Protein AF-A0A931H2L1-F1 (afdb_monomer_lite)

Organism: NCBI:txid2793270

Secondary structure (DSSP, 8-state):
---------------TT----HHHHHHS-HHHHHHHS-HHHHTT---STT-BTTEEE-TTS-EEETTTTEETT-

Foldseek 3Di:
DDPPPPPPVPPPPQAQLDADDLVVLVVDWQVSLLRNHPPVCSVVRPTSVQADSQWHADPVGWIAHSRRSGTPPD

Structure (mmCIF, N/CA/C/O backbone):
data_AF-A0A931H2L1-F1
#
_e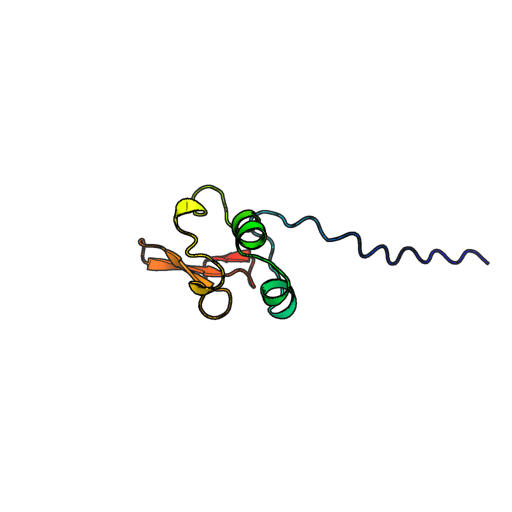ntry.id   AF-A0A931H2L1-F1
#
loop_
_atom_site.group_PDB
_atom_site.id
_atom_site.type_symbol
_atom_site.label_atom_id
_atom_site.label_alt_id
_atom_site.label_comp_id
_atom_site.label_asym_id
_atom_site.label_entity_id
_atom_site.label_seq_id
_atom_site.pdbx_PDB_ins_code
_atom_site.Cartn_x
_atom_site.Cartn_y
_atom_site.Cartn_z
_atom_site.occupancy
_atom_site.B_iso_or_equiv
_atom_site.auth_seq_id
_atom_site.auth_comp_id
_atom_site.auth_asym_id
_atom_site.auth_atom_id
_atom_site.pdbx_PDB_model_num
ATOM 1 N N . MET A 1 1 ? -6.734 6.516 44.295 1.00 42.72 1 MET A N 1
ATOM 2 C CA . MET A 1 1 ? -6.039 7.134 43.147 1.00 42.72 1 MET A CA 1
ATOM 3 C C . MET A 1 1 ? -5.936 6.066 42.076 1.00 42.72 1 MET A C 1
ATOM 5 O O . MET A 1 1 ? -4.993 5.288 42.090 1.00 42.72 1 MET A O 1
ATOM 9 N N . THR A 1 2 ? -6.968 5.932 41.247 1.00 50.66 2 THR A N 1
ATOM 10 C CA . THR A 1 2 ? -7.013 4.915 40.190 1.00 50.66 2 THR A CA 1
ATOM 11 C C . THR A 1 2 ? -6.332 5.515 38.969 1.00 50.66 2 THR A C 1
ATOM 13 O O . THR A 1 2 ? -6.948 6.263 38.218 1.00 50.66 2 THR A O 1
ATOM 16 N N . GLY A 1 3 ? -5.024 5.295 38.857 1.00 50.72 3 GLY A N 1
ATOM 17 C CA . GLY A 1 3 ? -4.274 5.602 37.646 1.00 50.72 3 GLY A CA 1
ATOM 18 C C . GLY A 1 3 ? -4.531 4.500 36.632 1.00 50.72 3 GLY A C 1
ATOM 19 O O . GLY A 1 3 ? -3.775 3.535 36.579 1.00 50.72 3 GLY A O 1
ATOM 20 N N . ASP A 1 4 ? -5.629 4.631 35.896 1.00 51.53 4 ASP A N 1
ATOM 21 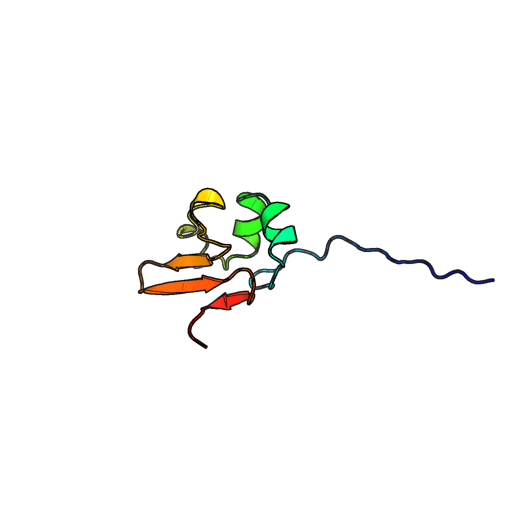C CA . ASP A 1 4 ? -5.914 3.882 34.674 1.00 51.53 4 ASP A CA 1
ATOM 22 C C . ASP A 1 4 ? -4.948 4.390 33.589 1.00 51.53 4 ASP A C 1
ATOM 24 O O . ASP A 1 4 ? -5.276 5.235 32.765 1.00 51.53 4 ASP A O 1
ATOM 28 N N . TRP A 1 5 ? -3.681 3.987 33.691 1.00 66.50 5 TRP A N 1
ATOM 29 C CA . TRP A 1 5 ? -2.653 4.280 32.694 1.00 66.50 5 TRP A CA 1
ATOM 30 C C . TRP A 1 5 ? -2.445 3.046 31.823 1.00 66.50 5 TRP A C 1
ATOM 32 O O . TRP A 1 5 ? -1.345 2.506 31.755 1.00 66.50 5 TRP A O 1
ATOM 42 N N . ASP A 1 6 ? -3.502 2.589 31.154 1.00 54.47 6 ASP A N 1
ATOM 43 C CA . ASP A 1 6 ? -3.357 1.709 29.996 1.00 54.47 6 ASP A CA 1
ATOM 44 C C . ASP A 1 6 ? -3.290 2.597 28.744 1.00 54.47 6 ASP A C 1
ATOM 46 O O . ASP A 1 6 ? -4.150 2.559 27.871 1.00 54.47 6 ASP A O 1
ATOM 50 N N . PHE A 1 7 ? -2.201 3.367 28.603 1.00 54.41 7 PHE A N 1
ATOM 51 C CA . PHE A 1 7 ? -1.657 3.609 27.261 1.00 54.41 7 PHE A CA 1
ATOM 52 C C . PHE A 1 7 ? -0.982 2.314 26.814 1.00 54.41 7 PHE A C 1
ATOM 54 O O . PHE A 1 7 ? 0.214 2.260 26.533 1.00 54.41 7 PHE A O 1
ATOM 61 N N . GLY A 1 8 ? -1.761 1.232 26.803 1.00 47.41 8 GLY A N 1
ATOM 62 C CA . GLY A 1 8 ? -1.477 0.078 26.001 1.00 47.41 8 GLY A CA 1
ATOM 63 C C . GLY A 1 8 ? -1.579 0.552 24.566 1.00 47.41 8 GLY A C 1
ATOM 64 O O . GLY A 1 8 ? -2.594 0.334 23.903 1.00 47.41 8 GLY A O 1
ATOM 65 N N . ASP A 1 9 ? -0.503 1.165 24.074 1.00 52.62 9 ASP A N 1
ATOM 66 C CA . ASP A 1 9 ? -0.116 1.065 22.677 1.00 52.62 9 ASP A CA 1
ATOM 67 C C . ASP A 1 9 ? 0.172 -0.424 22.421 1.00 52.62 9 ASP A C 1
ATOM 69 O O . ASP A 1 9 ? 1.295 -0.908 22.318 1.00 52.62 9 ASP A O 1
ATOM 73 N N . LYS A 1 10 ? -0.895 -1.226 22.485 1.00 52.50 10 LYS A N 1
ATOM 74 C CA . LYS A 1 10 ? -0.905 -2.586 21.991 1.00 52.50 10 LYS A CA 1
ATOM 75 C C . LYS A 1 10 ? -0.623 -2.411 20.512 1.00 52.50 10 LYS A C 1
ATOM 77 O O . LYS A 1 10 ? -1.379 -1.659 19.890 1.00 52.50 10 LYS A O 1
ATOM 82 N N . PRO A 1 11 ? 0.392 -3.088 19.948 1.00 52.34 11 PRO A N 1
ATOM 83 C CA . PRO A 1 11 ? 0.733 -2.927 18.545 1.00 52.34 11 PRO A CA 1
ATOM 84 C C . PRO A 1 11 ? -0.552 -3.113 17.748 1.00 52.34 11 PRO A C 1
ATOM 86 O O . PRO A 1 11 ? -1.160 -4.192 17.783 1.00 52.34 11 PRO A O 1
ATOM 89 N N . LYS A 1 12 ? -1.045 -2.019 17.149 1.00 60.72 12 LYS A N 1
ATOM 90 C CA . LYS A 1 12 ? -2.298 -2.015 16.393 1.00 60.72 12 LYS A CA 1
ATOM 91 C C . LYS A 1 12 ? -2.154 -3.122 15.367 1.00 60.72 12 LYS A C 1
ATOM 93 O O . LYS A 1 12 ? -1.313 -3.023 14.480 1.00 60.72 12 LYS A O 1
ATOM 98 N N . ARG A 1 13 ? -2.907 -4.215 15.543 1.00 67.56 13 ARG A N 1
ATOM 99 C CA . ARG A 1 13 ? -2.812 -5.399 14.678 1.00 67.56 13 ARG A CA 1
ATOM 100 C C . ARG A 1 13 ? -2.895 -4.912 13.238 1.00 67.56 13 ARG A C 1
ATOM 102 O O . ARG A 1 13 ? -3.945 -4.408 12.848 1.00 67.56 13 ARG A O 1
ATOM 109 N N . LEU A 1 14 ? -1.795 -5.038 12.496 1.00 77.56 14 LEU A N 1
ATOM 110 C CA . LEU A 1 14 ? -1.721 -4.644 11.095 1.00 77.56 14 LEU A CA 1
ATOM 111 C C . LEU A 1 14 ? -2.808 -5.409 10.344 1.00 77.56 14 LEU A C 1
ATOM 113 O O . LEU A 1 14 ? -2.816 -6.643 10.312 1.00 77.56 14 LEU A O 1
ATOM 117 N N . ARG A 1 15 ? -3.793 -4.669 9.841 1.00 82.69 15 ARG A N 1
ATOM 118 C CA . ARG A 1 15 ? -4.927 -5.212 9.099 1.00 82.69 15 ARG A CA 1
ATOM 119 C C . ARG A 1 15 ? -4.717 -4.950 7.621 1.00 82.69 15 ARG A C 1
ATOM 121 O O . ARG A 1 15 ? -4.202 -3.906 7.242 1.00 82.69 15 ARG A O 1
ATOM 128 N N . VAL A 1 16 ? -5.173 -5.885 6.800 1.00 85.69 16 VAL A N 1
ATOM 129 C CA . VAL A 1 16 ? -5.240 -5.695 5.351 1.00 85.69 16 VAL A CA 1
ATOM 130 C C . VAL A 1 16 ? -6.007 -4.399 5.051 1.00 85.69 16 VAL A C 1
ATOM 132 O O . VAL A 1 16 ? -7.098 -4.213 5.591 1.00 85.69 16 VAL A O 1
ATOM 135 N N . GLY A 1 17 ? -5.442 -3.510 4.232 1.00 83.62 17 GLY A N 1
ATOM 136 C CA . GLY A 1 17 ? -6.039 -2.209 3.906 1.00 83.62 17 GLY A CA 1
ATOM 137 C C . GLY A 1 17 ? -5.939 -1.153 5.009 1.00 83.62 17 GLY A C 1
ATOM 138 O O . GLY A 1 17 ? -6.548 -0.097 4.898 1.00 83.62 17 GLY A O 1
ATOM 139 N N . GLN A 1 18 ? -5.206 -1.402 6.096 1.00 86.62 18 GLN A N 1
ATOM 140 C CA . GLN A 1 18 ? -4.987 -0.369 7.103 1.00 86.62 18 GLN A CA 1
ATOM 141 C C . GLN A 1 18 ? -3.992 0.673 6.587 1.00 86.62 18 GLN A C 1
ATOM 143 O O . GLN A 1 18 ? -2.873 0.332 6.207 1.00 86.62 18 GLN A O 1
ATOM 148 N N . ALA A 1 19 ? -4.404 1.937 6.657 1.00 88.31 19 ALA A N 1
ATOM 149 C CA . ALA A 1 19 ? -3.535 3.088 6.489 1.00 88.31 19 ALA A CA 1
ATOM 150 C C . ALA A 1 19 ? -2.474 3.149 7.602 1.00 88.31 19 ALA A C 1
ATOM 152 O O . ALA A 1 19 ? -2.814 3.079 8.787 1.00 88.31 19 ALA A O 1
ATOM 153 N N . ILE A 1 20 ? -1.209 3.299 7.224 1.00 88.06 20 ILE A N 1
ATOM 154 C CA . ILE A 1 20 ? -0.075 3.506 8.134 1.00 88.06 20 ILE A CA 1
ATOM 155 C C . ILE A 1 20 ? 0.577 4.866 7.876 1.00 88.06 20 ILE A C 1
ATOM 157 O O . ILE A 1 20 ? 0.328 5.486 6.848 1.00 88.06 20 ILE A O 1
ATOM 161 N N . THR A 1 21 ? 1.393 5.363 8.802 1.00 87.94 21 THR A N 1
ATOM 162 C CA . THR A 1 21 ? 2.176 6.590 8.575 1.00 87.94 21 THR A CA 1
ATOM 163 C C . THR A 1 21 ? 3.509 6.282 7.878 1.00 87.94 21 THR A C 1
ATOM 165 O O . THR A 1 21 ? 3.935 5.125 7.874 1.00 87.94 21 THR A O 1
ATOM 168 N N . PRO A 1 22 ? 4.193 7.284 7.299 1.00 87.75 22 PRO A N 1
ATOM 169 C CA . PRO A 1 22 ? 5.547 7.119 6.768 1.00 87.75 22 PRO A CA 1
ATOM 170 C C . PRO A 1 22 ? 6.537 6.568 7.798 1.00 87.75 22 PRO A C 1
ATOM 172 O O . PRO A 1 22 ? 7.325 5.688 7.471 1.00 87.75 22 PRO A O 1
ATOM 175 N N . GLU A 1 23 ? 6.456 7.015 9.054 1.00 88.31 23 GLU A N 1
ATOM 176 C CA . GLU A 1 23 ? 7.291 6.487 10.139 1.00 88.31 23 GLU A CA 1
ATOM 177 C C . GLU A 1 23 ? 7.024 4.99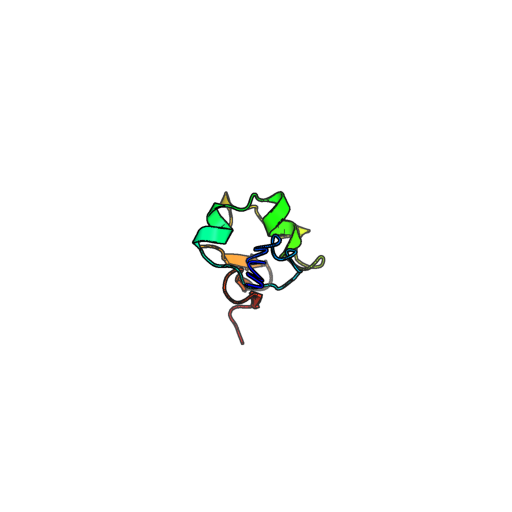6 10.370 1.00 88.31 23 GLU A C 1
ATOM 179 O O . GLU A 1 23 ? 7.958 4.203 10.412 1.00 88.31 23 GLU A O 1
ATOM 184 N N . GLN A 1 24 ? 5.750 4.591 10.403 1.00 88.06 24 GLN A N 1
ATOM 185 C CA . GLN A 1 24 ? 5.384 3.180 10.521 1.00 88.06 24 GLN A CA 1
ATOM 186 C C . GLN A 1 24 ? 5.830 2.372 9.304 1.00 88.06 24 GLN A C 1
ATOM 188 O O . GLN A 1 24 ? 6.267 1.241 9.449 1.00 88.06 24 GLN A O 1
ATOM 193 N N . PHE A 1 25 ? 5.723 2.921 8.096 1.00 87.38 25 PHE A N 1
ATOM 194 C CA . PHE A 1 25 ? 6.226 2.258 6.897 1.00 87.38 25 PHE A CA 1
ATOM 195 C C . PHE A 1 25 ? 7.739 2.033 6.984 1.00 87.38 25 PHE A C 1
ATOM 197 O O . PHE A 1 25 ? 8.227 0.995 6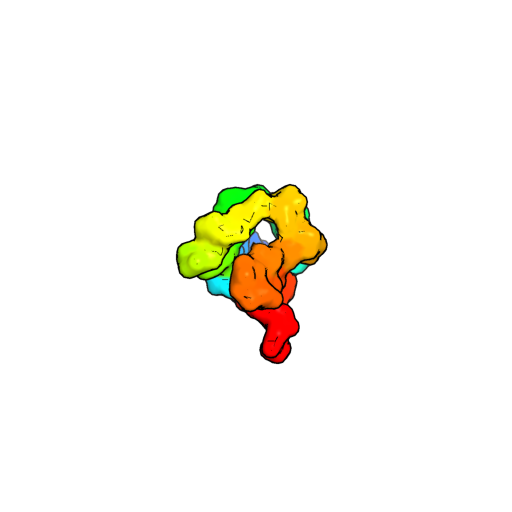.539 1.00 87.38 25 PHE A O 1
ATOM 204 N N . ASP A 1 26 ? 8.475 2.972 7.582 1.00 87.44 26 ASP A N 1
ATOM 205 C CA . ASP A 1 26 ? 9.906 2.807 7.777 1.00 87.44 26 ASP A CA 1
ATOM 206 C C . ASP A 1 26 ? 10.243 1.749 8.839 1.00 87.44 26 ASP A C 1
ATOM 208 O O . ASP A 1 26 ? 11.149 0.941 8.634 1.00 87.44 26 ASP A O 1
ATOM 212 N N . GLU A 1 27 ? 9.460 1.692 9.917 1.00 88.19 27 GLU A N 1
ATOM 213 C CA . GLU A 1 27 ? 9.588 0.695 10.986 1.00 88.19 27 GLU A CA 1
ATOM 214 C C . GLU A 1 27 ? 9.177 -0.729 10.570 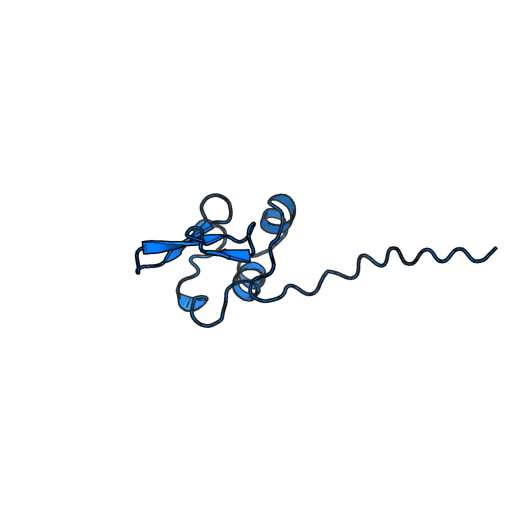1.00 88.19 27 GLU A C 1
ATOM 216 O O . GLU A 1 27 ? 9.554 -1.694 11.235 1.00 88.19 27 GLU A O 1
ATOM 221 N N . LEU A 1 28 ? 8.382 -0.884 9.506 1.00 87.94 28 LEU A N 1
ATOM 222 C CA . LEU A 1 28 ? 7.865 -2.176 9.056 1.00 87.94 28 LEU A CA 1
ATOM 223 C C . LEU A 1 28 ? 8.740 -2.815 7.970 1.00 87.94 28 LEU A C 1
ATOM 225 O O . LEU A 1 28 ? 9.123 -2.183 6.987 1.00 87.94 28 LEU A O 1
ATOM 229 N N . ASP A 1 29 ? 8.967 -4.122 8.108 1.00 89.31 29 ASP A N 1
ATOM 230 C CA . ASP A 1 29 ? 9.636 -4.945 7.097 1.00 89.31 29 ASP A CA 1
ATOM 231 C C . ASP A 1 29 ? 8.704 -5.315 5.930 1.00 89.31 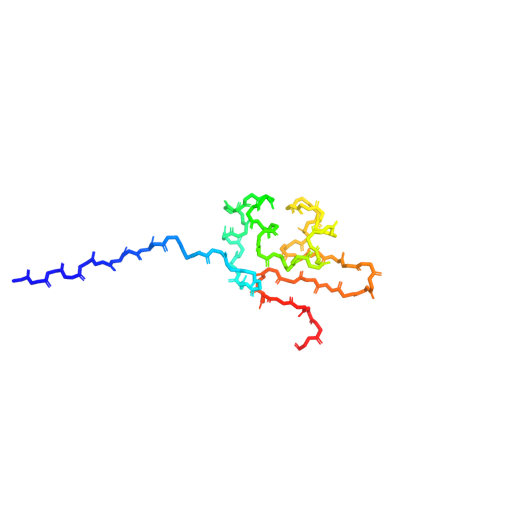29 ASP A C 1
ATOM 233 O O . ASP A 1 29 ? 7.473 -5.272 6.045 1.00 89.31 29 ASP A O 1
ATOM 237 N N . ASP A 1 30 ? 9.283 -5.772 4.817 1.00 89.50 30 ASP A N 1
ATOM 238 C CA . ASP A 1 30 ? 8.551 -6.247 3.637 1.00 89.50 30 ASP A CA 1
ATOM 239 C C . ASP A 1 30 ? 7.494 -7.314 3.978 1.00 89.50 30 ASP A C 1
ATOM 241 O O . ASP A 1 30 ? 6.350 -7.202 3.539 1.00 89.50 30 ASP A O 1
ATOM 245 N N . ASP A 1 31 ? 7.810 -8.280 4.841 1.00 88.88 31 ASP A N 1
ATOM 246 C CA . ASP A 1 31 ? 6.859 -9.279 5.333 1.00 88.88 31 ASP A CA 1
ATOM 247 C C . ASP A 1 31 ? 5.660 -8.669 6.079 1.00 88.88 31 ASP A C 1
ATOM 249 O O . ASP A 1 31 ? 4.538 -9.185 5.992 1.00 88.88 31 ASP A O 1
ATOM 253 N N . GLN A 1 32 ? 5.872 -7.587 6.837 1.00 89.25 32 GLN A N 1
ATOM 254 C CA . GLN A 1 32 ? 4.797 -6.900 7.558 1.00 89.25 32 GLN A CA 1
ATOM 255 C C . GLN A 1 32 ? 3.961 -6.037 6.615 1.00 89.25 32 GLN A C 1
ATOM 257 O O . GLN A 1 32 ? 2.730 -6.074 6.680 1.00 89.25 32 GLN A O 1
ATOM 262 N N . LEU A 1 33 ? 4.606 -5.318 5.698 1.00 88.19 33 LEU A N 1
ATOM 263 C CA . LEU A 1 33 ? 3.939 -4.534 4.663 1.00 88.19 33 LEU A CA 1
ATOM 264 C C . LEU A 1 33 ? 3.092 -5.434 3.756 1.00 88.19 33 LEU A C 1
ATOM 266 O O . LEU A 1 33 ? 1.921 -5.147 3.512 1.00 88.19 33 LEU A O 1
ATOM 270 N N . ALA A 1 34 ? 3.602 -6.605 3.375 1.00 88.69 34 ALA A N 1
ATOM 271 C CA . ALA A 1 34 ? 2.872 -7.602 2.596 1.00 88.69 34 ALA A CA 1
ATOM 272 C C . ALA A 1 34 ? 1.604 -8.130 3.299 1.00 88.69 34 ALA A C 1
ATOM 274 O O . ALA A 1 34 ? 0.715 -8.667 2.638 1.00 88.69 34 ALA A O 1
ATOM 275 N N . ARG A 1 35 ? 1.484 -7.996 4.631 1.00 88.31 35 ARG A N 1
ATOM 276 C CA . ARG A 1 35 ? 0.253 -8.323 5.384 1.00 88.31 35 ARG A CA 1
ATOM 277 C C . ARG A 1 35 ? -0.794 -7.213 5.327 1.00 88.31 35 ARG A C 1
ATOM 279 O O . ARG A 1 35 ? -1.975 -7.502 5.510 1.00 88.31 35 ARG A O 1
ATOM 286 N N . LEU A 1 36 ? -0.375 -5.969 5.105 1.00 87.94 36 LEU A N 1
ATOM 287 C CA . LEU A 1 36 ? -1.272 -4.837 4.867 1.00 87.94 36 LEU A CA 1
ATOM 288 C C . LEU A 1 36 ? -1.843 -4.876 3.444 1.00 87.94 36 LEU A C 1
ATOM 290 O O . LEU A 1 36 ? -2.956 -4.405 3.215 1.00 87.94 36 LEU A O 1
ATOM 294 N N . VAL A 1 37 ? -1.118 -5.480 2.501 1.00 87.69 37 VAL A N 1
ATOM 295 C CA . VAL A 1 37 ? -1.585 -5.681 1.127 1.00 87.69 37 VAL A CA 1
ATOM 296 C C . VAL A 1 37 ? -2.645 -6.796 1.070 1.00 87.69 37 VAL A C 1
ATOM 298 O O . VAL A 1 37 ? -2.436 -7.883 1.621 1.00 87.69 37 VAL A O 1
ATOM 301 N N . PRO A 1 38 ? -3.791 -6.582 0.394 1.00 87.12 38 PRO A N 1
ATOM 302 C CA . PRO A 1 38 ? -4.770 -7.635 0.157 1.00 87.12 38 PRO A CA 1
ATOM 303 C C . PRO A 1 38 ? -4.161 -8.837 -0.549 1.00 87.12 38 PRO A C 1
ATOM 305 O O . PRO A 1 38 ? -3.323 -8.698 -1.433 1.00 87.12 38 PRO A O 1
ATOM 308 N N . LYS A 1 39 ? -4.636 -10.038 -0.206 1.00 86.06 39 LYS A N 1
ATOM 309 C CA . LYS A 1 39 ? -4.108 -11.295 -0.759 1.00 86.06 39 LYS A CA 1
ATOM 310 C C . LYS A 1 39 ? -4.105 -11.324 -2.295 1.00 86.06 39 LYS A C 1
ATOM 312 O O . LYS A 1 39 ? -3.212 -11.926 -2.866 1.00 86.06 39 LYS A O 1
ATOM 317 N N . ALA A 1 40 ? -5.065 -10.659 -2.940 1.00 85.38 40 ALA A N 1
ATOM 318 C CA . ALA A 1 40 ? -5.127 -10.534 -4.397 1.00 85.38 40 ALA A CA 1
ATOM 319 C C . ALA A 1 40 ? -3.943 -9.754 -5.000 1.00 85.38 40 ALA A C 1
ATOM 321 O O . ALA A 1 40 ? -3.589 -9.991 -6.147 1.00 85.38 40 ALA A O 1
ATOM 322 N N . TYR A 1 41 ? -3.338 -8.846 -4.229 1.00 84.00 41 TYR A N 1
ATOM 323 C CA . TYR A 1 41 ? -2.270 -7.949 -4.673 1.00 84.00 41 TYR A CA 1
ATOM 324 C C . TYR A 1 41 ? -0.907 -8.277 -4.049 1.00 84.00 41 TYR A C 1
ATOM 326 O O . TYR A 1 41 ? 0.105 -7.707 -4.439 1.00 84.00 41 TYR A O 1
ATOM 334 N N . ARG A 1 42 ? -0.859 -9.201 -3.079 1.00 83.75 42 ARG A N 1
ATOM 335 C CA . ARG A 1 42 ? 0.365 -9.548 -2.344 1.00 83.75 42 ARG A CA 1
ATOM 336 C C . ARG A 1 42 ? 1.444 -10.153 -3.243 1.00 83.75 42 ARG A C 1
ATOM 338 O O . ARG A 1 42 ? 2.611 -9.861 -3.033 1.00 83.75 42 ARG A O 1
ATOM 345 N N . ASP A 1 43 ? 1.068 -10.939 -4.249 1.00 85.50 43 ASP A N 1
ATOM 346 C CA . ASP A 1 43 ? 2.006 -11.468 -5.252 1.00 85.50 43 ASP A CA 1
ATOM 347 C C . ASP A 1 43 ? 2.612 -10.374 -6.149 1.00 85.50 43 ASP A C 1
ATOM 349 O O . ASP A 1 43 ? 3.662 -10.578 -6.750 1.00 85.50 43 ASP A O 1
ATOM 353 N N . TYR A 1 44 ? 1.974 -9.202 -6.218 1.00 83.81 44 TYR A N 1
ATOM 354 C CA . TYR A 1 44 ? 2.455 -8.039 -6.966 1.00 83.81 44 TYR A CA 1
ATOM 355 C C . TYR A 1 44 ? 3.261 -7.072 -6.099 1.00 83.81 44 TYR A C 1
ATOM 357 O O . TYR A 1 44 ? 3.806 -6.104 -6.621 1.00 83.81 44 TYR A O 1
ATOM 365 N N . PHE A 1 45 ? 3.322 -7.300 -4.784 1.00 87.81 45 PHE A N 1
ATOM 366 C CA . PHE A 1 45 ? 4.050 -6.443 -3.863 1.00 87.81 45 PHE A CA 1
ATOM 367 C C . PHE A 1 45 ? 5.561 -6.605 -4.098 1.00 87.81 45 PHE A C 1
ATOM 369 O O . PHE A 1 45 ? 6.105 -7.675 -3.817 1.00 87.81 45 PHE A O 1
ATOM 376 N N . PRO A 1 46 ? 6.265 -5.563 -4.575 1.00 86.44 46 PRO A N 1
ATOM 377 C CA . PRO A 1 46 ? 7.675 -5.669 -4.945 1.00 86.44 46 PRO A CA 1
ATOM 378 C C . PRO A 1 46 ? 8.629 -5.601 -3.736 1.00 86.44 46 PRO A C 1
ATOM 380 O O . PRO A 1 46 ? 9.843 -5.559 -3.918 1.00 86.44 46 PRO A O 1
ATOM 383 N N . GLY A 1 47 ? 8.103 -5.569 -2.506 1.00 88.31 47 GLY A N 1
ATOM 384 C CA . GLY A 1 47 ? 8.871 -5.301 -1.289 1.00 88.31 47 GLY A CA 1
ATOM 385 C C . GLY A 1 47 ? 8.946 -3.809 -0.953 1.00 88.31 47 GLY A C 1
ATOM 386 O O . GLY A 1 47 ? 8.548 -2.960 -1.754 1.00 88.31 47 GLY A O 1
ATOM 387 N N . LYS A 1 48 ? 9.474 -3.482 0.238 1.00 86.94 48 LYS A N 1
ATOM 388 C CA . LYS A 1 48 ? 9.661 -2.092 0.706 1.00 86.94 48 LYS A CA 1
ATOM 389 C C . LYS A 1 48 ? 10.497 -1.272 -0.283 1.00 86.94 48 LYS A C 1
ATOM 391 O O . LYS A 1 48 ? 10.128 -0.151 -0.606 1.00 86.94 48 LYS A O 1
ATOM 396 N N . ASP A 1 49 ? 11.561 -1.870 -0.815 1.00 85.88 49 ASP A N 1
ATOM 397 C CA . ASP A 1 49 ? 12.484 -1.238 -1.769 1.00 85.88 49 ASP A CA 1
ATOM 398 C C . ASP A 1 49 ? 11.811 -0.879 -3.106 1.00 85.88 49 ASP A C 1
ATOM 400 O O . ASP A 1 49 ? 12.119 0.134 -3.727 1.00 85.88 49 ASP A O 1
ATOM 404 N N . GLY A 1 50 ? 10.841 -1.692 -3.536 1.00 83.06 50 GLY A N 1
ATOM 405 C CA . GLY A 1 50 ? 10.046 -1.432 -4.735 1.00 83.06 50 GLY A CA 1
ATOM 406 C C . GLY A 1 50 ? 8.852 -0.501 -4.506 1.00 83.06 50 GLY A C 1
ATOM 407 O O . GLY A 1 50 ? 8.138 -0.186 -5.459 1.00 83.06 50 GLY A O 1
ATOM 408 N N . CYS A 1 51 ? 8.609 -0.075 -3.264 1.00 84.56 51 CYS A N 1
ATOM 409 C CA . CYS A 1 51 ? 7.563 0.882 -2.941 1.00 84.56 51 CYS A CA 1
ATOM 410 C C . CYS A 1 51 ? 8.133 2.300 -2.976 1.00 84.56 51 CYS A C 1
ATOM 412 O O . CYS A 1 51 ? 8.828 2.730 -2.057 1.00 84.56 51 CYS A O 1
ATOM 414 N N . ALA A 1 52 ? 7.799 3.054 -4.019 1.00 80.00 52 ALA A N 1
ATOM 415 C CA . ALA A 1 52 ? 8.141 4.464 -4.103 1.00 80.00 52 ALA A CA 1
ATOM 416 C C . ALA A 1 52 ? 7.284 5.239 -3.097 1.00 80.00 52 ALA A C 1
ATOM 418 O O . ALA A 1 52 ? 6.089 5.401 -3.318 1.00 80.00 52 ALA A O 1
ATOM 419 N N . ASP A 1 53 ? 7.886 5.693 -1.996 1.00 80.44 53 ASP A N 1
ATOM 420 C CA . ASP A 1 53 ? 7.225 6.511 -0.970 1.00 80.44 53 ASP A CA 1
ATOM 421 C C . ASP A 1 53 ? 6.032 5.808 -0.286 1.00 80.44 53 ASP A C 1
ATOM 423 O O . ASP A 1 53 ? 5.040 6.438 0.045 1.00 80.44 53 ASP A O 1
ATOM 427 N N . GLY A 1 54 ? 6.074 4.482 -0.107 1.00 83.00 54 GLY A N 1
ATOM 428 C CA . GLY A 1 54 ? 4.931 3.739 0.452 1.00 83.00 54 GLY A CA 1
ATOM 429 C C . GLY A 1 54 ? 3.781 3.523 -0.543 1.00 83.00 54 GLY A C 1
ATOM 430 O O . GLY A 1 54 ? 2.642 3.249 -0.144 1.00 83.00 54 GLY A O 1
ATOM 431 N N . TYR A 1 55 ? 4.080 3.610 -1.841 1.00 86.44 55 TYR A N 1
ATOM 432 C CA . TYR A 1 55 ? 3.176 3.258 -2.930 1.00 86.44 55 TYR A CA 1
ATOM 433 C C . TYR A 1 55 ? 3.832 2.238 -3.859 1.00 86.44 55 TYR A C 1
ATOM 435 O O . TYR A 1 55 ? 5.024 2.331 -4.148 1.00 86.44 55 TYR A O 1
ATOM 443 N N . PHE A 1 56 ? 3.055 1.292 -4.380 1.00 88.50 56 PHE A N 1
ATOM 444 C CA . PHE A 1 56 ? 3.507 0.422 -5.465 1.00 88.50 56 PHE A CA 1
ATOM 445 C C . PHE A 1 56 ? 2.471 0.363 -6.582 1.00 88.50 56 PHE A C 1
ATOM 447 O O . PHE A 1 56 ? 1.265 0.479 -6.350 1.00 88.50 56 PHE A O 1
ATOM 454 N N . TYR A 1 57 ? 2.966 0.196 -7.803 1.00 84.62 57 TYR A N 1
ATOM 455 C CA . TYR A 1 57 ? 2.148 0.156 -9.007 1.00 84.62 57 TYR A CA 1
ATOM 456 C C . TYR A 1 57 ? 1.824 -1.285 -9.368 1.00 84.62 57 TYR A C 1
ATOM 458 O O . TYR A 1 57 ? 2.709 -2.141 -9.408 1.00 84.62 57 TYR A O 1
ATOM 466 N N . LEU A 1 58 ? 0.554 -1.539 -9.651 1.00 85.00 58 LEU A N 1
ATOM 467 C CA . LEU A 1 58 ? 0.093 -2.806 -10.186 1.00 85.00 58 LEU A CA 1
ATOM 468 C C . LEU A 1 58 ? 0.145 -2.783 -11.714 1.00 85.00 58 LEU A C 1
ATOM 470 O O . LEU A 1 58 ? 0.138 -1.731 -12.355 1.00 85.00 58 LEU A O 1
ATOM 474 N N . HIS A 1 59 ? 0.183 -3.969 -12.319 1.00 81.88 59 HIS A N 1
ATOM 475 C CA . HIS A 1 59 ? 0.268 -4.095 -13.776 1.00 81.88 59 HIS A CA 1
ATOM 476 C C . HIS A 1 59 ? -0.980 -3.607 -14.520 1.00 81.88 59 HIS A C 1
ATOM 478 O O . HIS A 1 59 ? -0.902 -3.383 -15.725 1.00 81.88 59 HIS A O 1
ATOM 484 N N . ASP A 1 60 ? -2.119 -3.450 -13.842 1.00 81.19 60 ASP A N 1
ATOM 485 C CA . ASP A 1 60 ? -3.339 -2.910 -14.447 1.00 81.19 60 ASP A CA 1
ATOM 486 C C . ASP A 1 60 ? -3.334 -1.372 -14.543 1.00 81.19 60 ASP A C 1
ATOM 488 O O . ASP A 1 60 ? -4.232 -0.797 -15.151 1.00 81.19 60 ASP A O 1
ATOM 492 N N . GLY A 1 61 ? -2.304 -0.711 -14.001 1.00 81.56 61 GLY A N 1
ATOM 493 C CA . GLY A 1 61 ? -2.165 0.746 -14.008 1.00 81.56 61 GLY A CA 1
ATOM 494 C C . GLY A 1 61 ? -2.688 1.429 -12.744 1.00 81.56 61 GLY A C 1
ATOM 495 O O . GLY A 1 61 ? -2.518 2.639 -12.604 1.00 81.56 61 GLY A O 1
ATOM 496 N N . THR A 1 62 ? -3.269 0.681 -11.803 1.00 84.88 62 THR A N 1
ATOM 497 C CA . THR A 1 62 ? -3.619 1.203 -10.478 1.00 84.88 62 THR A CA 1
ATOM 498 C C . THR A 1 62 ? -2.402 1.249 -9.551 1.00 84.88 62 THR A C 1
ATOM 500 O O . THR A 1 62 ? -1.425 0.515 -9.716 1.00 84.88 62 THR A O 1
ATOM 503 N N . ALA A 1 63 ? -2.445 2.139 -8.558 1.00 87.00 63 ALA A N 1
ATOM 504 C CA . ALA A 1 63 ? -1.410 2.262 -7.535 1.00 87.00 63 ALA A CA 1
ATOM 505 C C . ALA A 1 63 ? -2.014 2.024 -6.153 1.00 87.00 63 ALA A C 1
ATOM 507 O O . ALA A 1 63 ? -3.027 2.634 -5.804 1.00 87.00 63 ALA A O 1
ATOM 508 N N . TRP A 1 64 ? -1.385 1.159 -5.362 1.00 86.81 64 TRP A N 1
ATOM 509 C CA . TRP A 1 64 ? -1.768 0.908 -3.978 1.00 86.81 64 TRP A CA 1
ATOM 510 C C . TRP A 1 64 ? -0.986 1.826 -3.040 1.00 86.81 64 TRP A C 1
ATOM 512 O O . TRP A 1 64 ? 0.235 1.923 -3.147 1.00 86.81 64 TRP A O 1
ATOM 522 N N . SER A 1 65 ? -1.680 2.468 -2.100 1.00 88.56 65 SER A N 1
ATOM 523 C CA . SER A 1 65 ? -1.100 3.335 -1.075 1.00 88.56 65 SER A CA 1
ATOM 524 C C . SER A 1 65 ? -1.201 2.705 0.309 1.00 88.56 65 SER A C 1
ATOM 526 O O . SER A 1 65 ? -2.301 2.451 0.812 1.00 88.56 65 SER A O 1
ATOM 528 N N . PHE A 1 66 ? -0.060 2.552 0.982 1.00 87.62 66 PHE A N 1
ATOM 529 C CA . PHE A 1 66 ? -0.037 2.183 2.397 1.00 87.62 66 PHE A CA 1
ATOM 530 C C . PHE A 1 66 ? -0.522 3.313 3.307 1.00 87.62 66 PHE A C 1
ATOM 532 O O . PHE A 1 66 ? -1.059 3.028 4.370 1.00 87.62 66 PHE A O 1
ATOM 539 N N . TYR A 1 67 ? -0.406 4.577 2.893 1.00 86.62 67 TYR A N 1
ATOM 540 C CA . TYR A 1 67 ? -0.815 5.722 3.716 1.00 86.62 67 TYR A CA 1
ATOM 541 C C . TYR A 1 67 ? -2.312 6.002 3.692 1.00 86.62 67 TYR A C 1
ATOM 543 O O . TYR A 1 67 ? -2.868 6.473 4.679 1.00 86.62 67 TYR A O 1
ATOM 551 N N . LYS A 1 68 ? -2.981 5.712 2.572 1.00 81.50 68 LYS A N 1
ATOM 552 C CA . LYS A 1 68 ? -4.445 5.800 2.482 1.00 81.50 68 LYS A CA 1
ATOM 553 C C . LYS A 1 68 ? -5.147 4.477 2.788 1.00 81.50 68 LYS A C 1
ATOM 555 O O . LYS A 1 68 ? -6.341 4.491 3.066 1.00 81.50 68 LYS A O 1
ATOM 560 N N . GLY A 1 69 ? -4.423 3.354 2.775 1.00 82.06 69 GLY A N 1
ATOM 561 C CA . GLY A 1 69 ? -5.006 2.028 2.991 1.00 82.06 69 GLY A CA 1
ATOM 562 C C . GLY A 1 69 ? -5.832 1.532 1.799 1.00 82.06 69 GLY A C 1
ATOM 563 O O . GLY A 1 69 ? -6.790 0.783 1.976 1.00 82.06 69 GLY A O 1
ATOM 564 N N . GLY A 1 70 ? -5.491 1.963 0.584 1.00 82.12 70 GLY A N 1
ATOM 565 C CA . GLY A 1 70 ? -6.282 1.687 -0.612 1.00 82.12 70 GLY A CA 1
ATOM 566 C C . GLY A 1 70 ? -5.642 2.219 -1.889 1.00 82.12 70 GLY A C 1
ATOM 567 O O . GLY A 1 70 ? -4.487 2.650 -1.886 1.00 82.12 70 GLY A O 1
ATOM 568 N N . PHE A 1 71 ? -6.390 2.172 -2.989 1.00 80.75 71 PHE A N 1
ATOM 569 C CA . PHE A 1 71 ? -5.926 2.652 -4.289 1.00 80.75 71 PHE A CA 1
ATOM 570 C C . PHE A 1 71 ? -5.908 4.183 -4.363 1.00 80.75 71 PHE A C 1
ATOM 572 O O . PHE A 1 71 ? -6.695 4.856 -3.703 1.00 80.75 71 PHE A O 1
ATOM 579 N N . LEU A 1 72 ? -5.000 4.739 -5.168 1.00 71.50 72 LEU A N 1
ATOM 580 C CA . LEU A 1 72 ? -4.857 6.191 -5.338 1.00 71.50 72 LEU A CA 1
ATOM 581 C C . LEU A 1 72 ? -6.013 6.841 -6.137 1.00 71.50 72 LEU A C 1
ATOM 583 O O . LEU A 1 72 ? -6.093 8.065 -6.154 1.00 71.50 72 LEU A O 1
ATOM 587 N N . ASP A 1 73 ? -6.884 6.050 -6.776 1.00 61.56 73 ASP A N 1
ATOM 588 C CA . ASP A 1 73 ? -7.875 6.501 -7.777 1.00 61.56 73 ASP A CA 1
ATOM 589 C C . ASP A 1 73 ? -9.319 6.667 -7.249 1.00 61.56 73 ASP A C 1
ATOM 591 O O . ASP A 1 73 ? -10.263 6.640 -8.031 1.00 61.56 73 ASP A O 1
ATOM 595 N N . GLU A 1 74 ? -9.521 6.835 -5.936 1.00 50.00 74 GLU A N 1
ATOM 596 C CA . GLU A 1 74 ? -10.858 7.089 -5.352 1.00 50.00 74 GLU A CA 1
ATOM 597 C C . GLU A 1 74 ? -10.981 8.471 -4.694 1.00 50.00 74 GLU A C 1
ATOM 599 O O . GLU A 1 74 ? -10.043 8.889 -3.966 1.00 50.00 74 GLU A O 1
#

Radius of gyration: 14.76 Å; chains: 1; bounding box: 23×19×58 Å

pLDDT: mean 79.19, std 13.2, range [42.72, 89.5]

Sequence (74 aa):
MTGDWDFGDKPKRLRVGQAITPEQFDELDDDQLARLVPKAYRDYFPGKDGCADGYFYLHDGTAWSFYKGGFLDE